Protein AF-A0A0N7JYP1-F1 (afdb_monomer_lite)

Sequence (72 aa):
MNSENSTATSAVVQVLVRLGRALRDVGRVHEELWARLERIDPNPWEELHWEPTAGGWRLYGSHLPGERSPST

Secondary structure (DSSP, 8-state):
--HHHHHHHHHHHHHHHHHHHHHHHHHHHHHHHHHHHHHH-S-TTTB-EEEEETTEEEEE-SBPPP--PPP-

Foldseek 3Di:
DPPVVVVVVVVVVVVVVVVVVVVVVVVVVVVVVVVVVCVVPVCPQQAWDWDQDPVGIDIGHDDHDDPPDPDD

Radius of gyration: 22.21 Å; chains: 1; bounding box: 52×13×63 Å

pLDDT: mean 79.25, std 13.31, range [50.62, 96.38]

Structure (mmCIF, N/CA/C/O backbone):
data_AF-A0A0N7JYP1-F1
#
_entry.id   AF-A0A0N7JYP1-F1
#
loop_
_atom_site.group_PDB
_atom_site.id
_atom_site.type_symbol
_atom_site.label_atom_id
_atom_site.label_alt_id
_atom_site.label_comp_id
_atom_site.label_asym_id
_atom_site.label_entity_id
_atom_site.label_seq_id
_atom_site.pdbx_PDB_ins_code
_atom_site.Cartn_x
_atom_site.Cartn_y
_atom_site.Cartn_z
_atom_site.occupancy
_atom_site.B_iso_or_equiv
_atom_site.auth_seq_id
_atom_site.auth_comp_id
_atom_site.auth_asym_id
_atom_site.auth_atom_id
_atom_site.pdbx_PDB_model_num
ATOM 1 N N . MET A 1 1 ? -21.700 3.129 38.195 1.00 55.44 1 MET A N 1
ATOM 2 C CA . MET A 1 1 ? -21.680 3.440 36.746 1.00 55.44 1 MET A CA 1
ATOM 3 C C . MET A 1 1 ? -20.324 3.926 36.204 1.00 55.44 1 MET A C 1
ATOM 5 O O . MET A 1 1 ? -20.266 4.274 35.037 1.00 55.44 1 MET A O 1
ATOM 9 N N . ASN A 1 2 ? -19.212 3.887 36.960 1.00 60.81 2 ASN A N 1
ATOM 10 C CA . ASN A 1 2 ? -17.907 4.369 36.454 1.00 60.81 2 ASN A CA 1
ATOM 11 C C . ASN A 1 2 ? -16.995 3.271 35.868 1.00 60.81 2 ASN A C 1
ATOM 13 O O . ASN A 1 2 ? -16.075 3.584 35.117 1.00 60.81 2 ASN A O 1
ATOM 17 N N . SER A 1 3 ? -17.236 1.994 36.183 1.00 60.62 3 SER A N 1
ATOM 18 C CA . SER A 1 3 ? -16.326 0.906 35.796 1.00 60.62 3 SER A CA 1
ATOM 19 C C . SER A 1 3 ? -16.447 0.493 34.327 1.00 60.62 3 SER A C 1
ATOM 21 O O . SER A 1 3 ? -15.423 0.249 33.696 1.00 60.62 3 SER A O 1
ATOM 23 N N . GLU A 1 4 ? -17.658 0.481 33.759 1.00 62.94 4 GLU A N 1
ATOM 24 C CA . G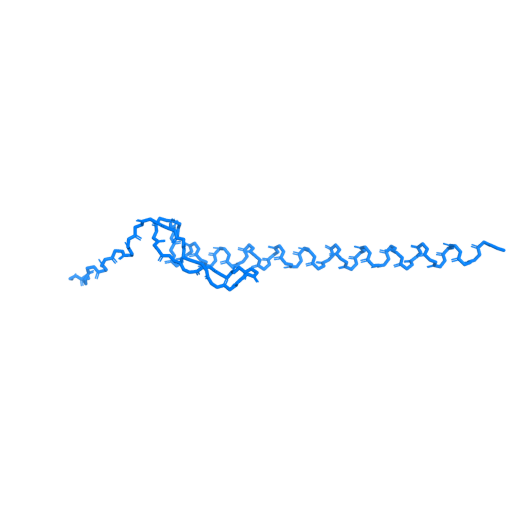LU A 1 4 ? -17.903 0.077 32.359 1.00 62.94 4 GLU A CA 1
ATOM 25 C C . GLU A 1 4 ? -17.298 1.066 31.351 1.00 62.94 4 GLU A C 1
ATOM 27 O O . GLU A 1 4 ? -16.726 0.672 30.335 1.00 62.94 4 GLU A O 1
ATOM 32 N N . ASN A 1 5 ? -17.331 2.363 31.672 1.00 61.97 5 ASN A N 1
ATOM 33 C CA . ASN A 1 5 ? -16.790 3.407 30.802 1.00 61.97 5 ASN A CA 1
ATOM 34 C C . ASN A 1 5 ? -15.246 3.384 30.759 1.00 61.97 5 ASN A C 1
ATOM 36 O O . ASN A 1 5 ? -14.624 3.660 29.730 1.00 61.97 5 ASN A O 1
ATOM 40 N N . SER A 1 6 ? -14.612 2.983 31.867 1.00 65.25 6 SER A N 1
ATOM 41 C CA . SER A 1 6 ? -13.159 2.791 31.951 1.00 65.25 6 SER A CA 1
ATOM 42 C C . SER A 1 6 ? -12.691 1.577 31.137 1.00 65.25 6 SER A C 1
ATOM 44 O O . SER A 1 6 ? -11.654 1.638 30.471 1.00 65.25 6 SER A O 1
ATOM 46 N N . THR A 1 7 ? -13.480 0.497 31.108 1.00 70.56 7 THR A N 1
ATOM 47 C CA . THR A 1 7 ? -13.145 -0.716 30.343 1.00 70.56 7 THR A CA 1
ATOM 48 C C . THR A 1 7 ? -13.275 -0.496 28.838 1.00 70.56 7 THR A C 1
ATOM 50 O O . THR A 1 7 ? -12.376 -0.880 28.090 1.00 70.56 7 THR A O 1
ATOM 53 N N . ALA A 1 8 ? -14.339 0.177 28.389 1.00 70.62 8 ALA A N 1
ATOM 54 C CA . ALA A 1 8 ? -14.530 0.515 26.977 1.00 70.62 8 ALA A CA 1
ATOM 55 C C . ALA A 1 8 ? -13.427 1.455 26.456 1.00 70.62 8 ALA A C 1
ATOM 57 O O . ALA A 1 8 ? -12.855 1.215 25.393 1.00 70.62 8 ALA A O 1
ATOM 58 N N . THR A 1 9 ? -13.054 2.470 27.244 1.00 79.25 9 THR A N 1
ATOM 59 C CA . THR A 1 9 ? -11.941 3.375 26.910 1.00 79.25 9 THR A CA 1
ATOM 60 C C . THR A 1 9 ? -10.616 2.612 26.805 1.00 79.25 9 THR A C 1
ATOM 62 O O 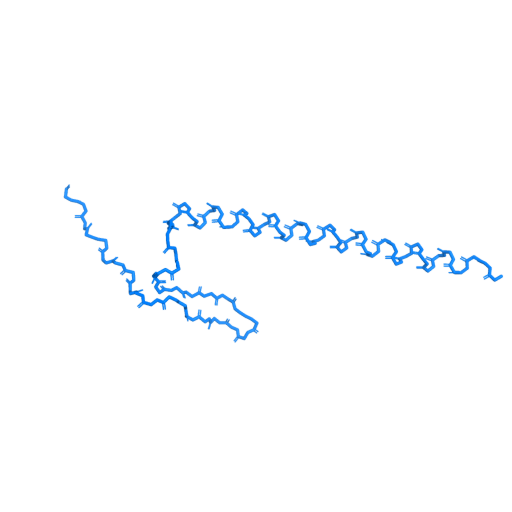. THR A 1 9 ? -9.863 2.802 25.851 1.00 79.25 9 THR A O 1
ATOM 65 N N . SER A 1 10 ? -10.351 1.683 27.731 1.00 85.12 10 SER A N 1
ATOM 66 C CA . SER A 1 10 ? -9.164 0.817 27.690 1.00 85.12 10 SER A CA 1
ATOM 67 C C . SER A 1 10 ? -9.126 -0.068 26.436 1.00 85.12 10 SER A C 1
ATOM 69 O O . SER A 1 10 ? -8.082 -0.185 25.792 1.00 85.12 10 SER A O 1
ATOM 71 N N . ALA A 1 11 ? -10.265 -0.635 26.027 1.00 90.75 11 ALA A N 1
ATOM 72 C CA . ALA A 1 11 ? -10.356 -1.455 24.820 1.00 90.75 11 ALA A CA 1
ATOM 73 C C . ALA A 1 11 ? -10.083 -0.645 23.540 1.00 90.75 11 ALA A C 1
ATOM 75 O O . ALA A 1 11 ? -9.306 -1.083 22.690 1.00 90.75 11 ALA A O 1
ATOM 76 N N . VAL A 1 12 ? -10.651 0.560 23.421 1.00 91.94 12 VAL A N 1
ATOM 77 C CA . VAL A 1 12 ? -10.406 1.455 22.275 1.00 91.94 12 VAL A CA 1
ATOM 78 C C . VAL A 1 12 ? -8.931 1.844 22.192 1.00 91.94 12 VAL A C 1
ATOM 80 O O . VAL A 1 12 ? -8.333 1.757 21.119 1.00 91.94 12 VAL A O 1
ATOM 83 N N . VAL A 1 13 ? -8.308 2.194 23.321 1.00 92.88 13 VAL A N 1
ATOM 84 C CA . VAL A 1 13 ? -6.871 2.501 23.371 1.00 92.88 13 VAL A CA 1
ATOM 85 C C . VAL A 1 13 ? -6.039 1.307 22.896 1.00 92.88 13 VAL A C 1
ATOM 87 O O . VAL A 1 13 ? -5.128 1.478 22.087 1.00 92.88 13 VAL A O 1
ATOM 90 N N . GLN A 1 14 ? -6.368 0.084 23.321 1.00 93.06 14 GLN A N 1
ATOM 91 C CA . GLN A 1 14 ? -5.660 -1.115 22.865 1.00 93.06 14 GLN A CA 1
ATOM 92 C C . GLN A 1 14 ? -5.802 -1.349 21.356 1.00 93.06 14 GLN A C 1
ATOM 94 O O . GLN A 1 14 ? -4.819 -1.705 20.701 1.00 93.06 14 GLN A O 1
ATOM 99 N N . VAL A 1 15 ? -6.994 -1.133 20.794 1.00 95.56 15 VAL A N 1
ATOM 100 C CA . VAL A 1 15 ? -7.230 -1.252 19.347 1.00 95.56 15 VAL A CA 1
ATOM 101 C C . VAL A 1 15 ? -6.410 -0.218 18.580 1.00 95.56 15 VAL A C 1
ATOM 103 O O . VAL A 1 15 ? -5.717 -0.582 17.631 1.00 95.56 15 VAL A O 1
ATOM 106 N N . LEU A 1 16 ? -6.409 1.041 19.020 1.00 95.62 16 LEU A N 1
ATOM 107 C CA . LEU A 1 16 ? -5.638 2.110 18.380 1.00 95.62 16 LEU A CA 1
ATOM 108 C C . LEU A 1 16 ? -4.128 1.848 18.437 1.00 95.62 16 LEU A C 1
ATOM 110 O O . LEU A 1 16 ? -3.427 2.054 17.448 1.00 95.62 16 LEU A O 1
ATOM 114 N N . VAL A 1 17 ? -3.621 1.324 19.556 1.00 96.25 17 VAL A N 1
ATOM 115 C CA . VAL A 1 17 ? -2.208 0.931 19.680 1.00 96.25 17 VAL A CA 1
ATOM 116 C C . VAL A 1 17 ? -1.860 -0.197 18.707 1.00 96.25 17 VAL A C 1
ATOM 118 O O . VAL A 1 17 ? -0.812 -0.145 18.060 1.00 96.25 17 VAL A O 1
ATOM 121 N N . ARG A 1 18 ? -2.724 -1.211 18.576 1.00 95.56 18 ARG A N 1
ATOM 122 C CA . ARG A 1 18 ? -2.515 -2.318 17.628 1.00 95.56 18 ARG A CA 1
ATOM 123 C C . ARG A 1 18 ? -2.551 -1.832 16.182 1.00 95.56 18 ARG A C 1
ATOM 125 O O . ARG A 1 18 ? -1.663 -2.192 15.415 1.00 95.56 18 ARG A O 1
ATOM 132 N N . LEU A 1 19 ? -3.508 -0.974 15.837 1.00 95.00 19 LEU A N 1
ATOM 133 C CA . LEU A 1 19 ? -3.600 -0.366 14.511 1.00 95.00 19 LEU A CA 1
ATOM 134 C C . LEU A 1 19 ? -2.352 0.465 14.191 1.00 95.00 19 LEU A C 1
ATOM 136 O O . LEU A 1 19 ? -1.760 0.307 13.130 1.00 95.00 19 LEU A O 1
ATOM 140 N N . GLY A 1 20 ? -1.897 1.292 15.135 1.00 96.38 20 GLY A N 1
ATOM 141 C CA . GLY A 1 20 ? -0.688 2.096 14.964 1.00 96.38 20 GLY A CA 1
ATOM 142 C C . GLY A 1 20 ? 0.586 1.263 14.780 1.00 96.38 20 GLY A C 1
ATOM 143 O O . GLY A 1 20 ? 1.504 1.707 14.094 1.00 96.38 20 GLY A O 1
ATOM 144 N N . ARG A 1 21 ? 0.655 0.059 15.368 1.00 96.25 21 ARG A N 1
ATOM 145 C CA . ARG A 1 21 ? 1.744 -0.900 15.111 1.00 96.25 21 ARG A CA 1
ATOM 146 C C . ARG A 1 21 ? 1.635 -1.506 13.716 1.00 96.25 21 ARG A C 1
ATOM 148 O O . ARG A 1 21 ? 2.604 -1.441 12.974 1.00 96.25 21 ARG A O 1
ATOM 155 N N . ALA A 1 22 ? 0.452 -1.988 13.338 1.00 95.44 22 ALA A N 1
ATOM 156 C CA . ALA A 1 22 ? 0.227 -2.574 12.019 1.00 95.44 22 ALA A CA 1
ATOM 157 C C . ALA A 1 22 ? 0.555 -1.590 10.882 1.00 95.44 22 ALA A C 1
ATOM 159 O O . ALA A 1 22 ? 1.218 -1.960 9.921 1.00 95.44 22 ALA A O 1
ATOM 160 N N . LEU A 1 23 ? 0.162 -0.319 11.017 1.00 95.31 23 LEU A N 1
ATOM 161 C CA . LEU A 1 23 ? 0.488 0.720 10.035 1.00 95.31 23 LEU A CA 1
ATOM 162 C C . LEU A 1 23 ? 1.998 0.968 9.920 1.00 95.31 23 LEU A C 1
ATOM 164 O O . LEU A 1 23 ? 2.508 1.132 8.815 1.00 95.31 23 LEU A O 1
ATOM 168 N N . ARG A 1 24 ? 2.723 0.956 11.045 1.00 95.19 24 ARG A N 1
ATOM 169 C CA . ARG A 1 24 ? 4.189 1.063 11.041 1.00 95.19 24 ARG A CA 1
ATOM 170 C C . ARG A 1 24 ? 4.852 -0.139 10.379 1.00 95.19 24 ARG A C 1
ATOM 172 O O . ARG A 1 24 ? 5.795 0.044 9.616 1.00 95.19 24 ARG A O 1
ATOM 179 N N . ASP A 1 25 ? 4.348 -1.341 10.633 1.00 95.56 25 ASP A N 1
ATOM 180 C CA . ASP A 1 25 ? 4.877 -2.557 10.019 1.00 95.56 25 ASP A CA 1
ATOM 181 C C . ASP A 1 25 ? 4.666 -2.552 8.498 1.00 95.56 25 ASP A C 1
ATOM 183 O O . ASP A 1 25 ? 5.597 -2.855 7.754 1.00 95.56 25 ASP A O 1
ATOM 187 N N . VAL A 1 26 ? 3.485 -2.130 8.028 1.00 94.19 26 VAL A N 1
ATOM 188 C CA . VAL A 1 26 ? 3.200 -1.961 6.593 1.00 94.19 26 VAL A CA 1
ATOM 189 C C . VAL A 1 26 ? 4.116 -0.909 5.967 1.00 94.19 26 VAL A C 1
ATOM 191 O O . VAL A 1 26 ? 4.689 -1.168 4.912 1.00 94.19 26 VAL A O 1
ATOM 194 N N . GLY A 1 27 ? 4.306 0.240 6.625 1.00 92.88 27 GLY A N 1
ATOM 195 C CA . GLY A 1 27 ? 5.224 1.284 6.159 1.00 92.88 27 GLY A CA 1
ATOM 196 C C . GLY A 1 27 ? 6.660 0.775 6.013 1.00 92.88 27 GLY A C 1
ATOM 197 O O . GLY A 1 27 ? 7.272 0.956 4.965 1.00 92.88 27 GLY A O 1
ATOM 198 N N . ARG A 1 28 ? 7.167 0.036 7.008 1.00 94.56 28 ARG A N 1
ATOM 199 C CA . ARG A 1 28 ? 8.511 -0.561 6.960 1.00 94.56 28 ARG A CA 1
ATOM 200 C C . ARG A 1 28 ? 8.664 -1.559 5.811 1.00 94.56 28 ARG A C 1
ATOM 202 O O . ARG A 1 28 ? 9.684 -1.560 5.131 1.00 94.56 28 ARG A O 1
ATOM 209 N N . VAL A 1 29 ? 7.669 -2.422 5.600 1.00 93.25 29 VAL A N 1
ATOM 210 C CA . VAL A 1 29 ? 7.688 -3.395 4.494 1.00 93.25 29 VAL A CA 1
ATOM 211 C C . VAL A 1 29 ? 7.637 -2.684 3.142 1.00 93.25 29 VAL A C 1
ATOM 213 O O . VAL A 1 29 ? 8.320 -3.107 2.214 1.00 93.25 29 VAL A O 1
ATOM 216 N N . HIS A 1 30 ? 6.871 -1.598 3.033 1.00 88.06 30 HIS A N 1
ATOM 217 C CA . HIS A 1 30 ? 6.808 -0.778 1.828 1.00 88.06 30 HIS A CA 1
ATOM 218 C C . HIS A 1 30 ? 8.159 -0.124 1.506 1.00 88.06 30 HIS A C 1
ATOM 220 O O . HIS A 1 30 ? 8.621 -0.228 0.375 1.00 88.06 30 HIS A O 1
ATOM 226 N N . GLU A 1 31 ? 8.827 0.476 2.495 1.00 90.81 31 GLU A N 1
ATOM 227 C CA . GLU A 1 31 ? 10.173 1.042 2.325 1.00 90.81 31 GLU A CA 1
ATOM 228 C C . GLU A 1 31 ? 11.201 -0.026 1.926 1.00 90.81 31 GLU A C 1
ATOM 230 O O . GLU A 1 31 ? 12.005 0.189 1.020 1.00 90.81 31 GLU A O 1
ATOM 235 N N . GLU A 1 32 ? 11.165 -1.202 2.560 1.00 91.69 32 GLU A N 1
ATOM 236 C CA . GLU A 1 32 ? 12.074 -2.303 2.232 1.00 91.69 32 GLU A CA 1
ATOM 237 C C . GLU A 1 32 ? 11.841 -2.838 0.813 1.00 91.69 32 GLU A C 1
ATOM 239 O O . GLU A 1 32 ? 12.797 -3.122 0.087 1.00 91.69 32 GLU A O 1
ATOM 244 N N . LEU A 1 33 ? 10.576 -2.964 0.404 1.00 86.12 33 LEU A N 1
ATOM 245 C CA . LEU A 1 33 ? 10.214 -3.334 -0.959 1.00 86.12 33 LEU A CA 1
ATOM 246 C C . LEU A 1 33 ? 10.721 -2.287 -1.954 1.00 86.12 33 LEU A C 1
ATOM 248 O O . LEU A 1 33 ? 11.326 -2.663 -2.956 1.00 86.12 33 LEU A O 1
ATOM 252 N N . TRP A 1 34 ? 10.545 -0.997 -1.655 1.00 80.44 34 TRP A N 1
ATOM 253 C CA . TRP A 1 34 ? 11.025 0.074 -2.523 1.00 80.44 34 TRP A CA 1
ATOM 254 C C . TRP A 1 34 ? 12.538 0.092 -2.668 1.00 80.44 34 TRP A C 1
ATOM 256 O O . TRP A 1 34 ? 13.029 0.111 -3.790 1.00 80.44 34 TRP A O 1
ATOM 266 N N . ALA A 1 35 ? 13.283 -0.018 -1.571 1.00 83.88 35 ALA A N 1
ATOM 267 C CA . ALA A 1 35 ? 14.742 -0.068 -1.619 1.00 83.88 35 ALA A CA 1
ATOM 268 C C . ALA A 1 35 ? 15.266 -1.280 -2.415 1.00 83.88 35 ALA A C 1
ATOM 270 O O . ALA A 1 35 ? 16.348 -1.239 -3.005 1.00 83.88 35 ALA A O 1
ATOM 271 N N . ARG A 1 36 ? 14.517 -2.392 -2.424 1.00 80.81 36 ARG A N 1
ATOM 272 C CA . ARG A 1 36 ? 14.832 -3.558 -3.263 1.00 80.81 36 ARG A CA 1
ATOM 273 C C . ARG A 1 36 ? 14.506 -3.308 -4.732 1.00 80.81 36 ARG A C 1
ATOM 275 O O . ARG A 1 36 ? 15.306 -3.704 -5.574 1.00 80.81 36 ARG A O 1
ATOM 282 N N . LEU A 1 37 ? 13.372 -2.674 -5.025 1.00 75.06 37 LEU A N 1
ATOM 283 C CA . LEU A 1 37 ? 12.971 -2.315 -6.386 1.00 75.06 37 LEU A CA 1
ATOM 284 C C . LEU A 1 37 ? 13.962 -1.327 -7.010 1.00 75.06 37 LEU A C 1
ATOM 286 O O . LEU A 1 37 ? 14.489 -1.626 -8.073 1.00 75.06 37 LEU A O 1
ATOM 290 N N . GLU A 1 38 ? 14.326 -0.258 -6.299 1.00 75.56 38 GLU A N 1
ATOM 291 C CA . GLU A 1 38 ? 15.294 0.759 -6.747 1.00 75.56 38 GLU A CA 1
ATOM 292 C C . GLU A 1 38 ? 16.680 0.168 -7.067 1.00 75.56 38 GLU A C 1
ATOM 294 O O . GLU A 1 38 ? 17.396 0.640 -7.947 1.00 75.56 38 GLU A O 1
ATOM 299 N N . ARG A 1 39 ? 17.074 -0.916 -6.384 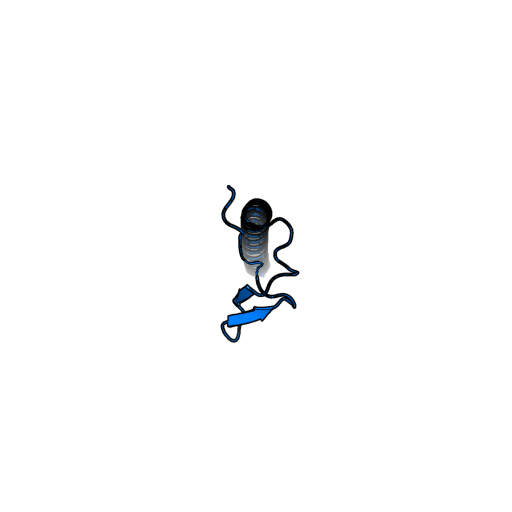1.00 74.62 39 ARG A N 1
ATOM 300 C CA . ARG A 1 39 ? 18.328 -1.630 -6.676 1.00 74.62 39 ARG A CA 1
ATOM 301 C C . ARG A 1 39 ? 18.268 -2.439 -7.973 1.00 74.62 39 ARG A C 1
ATOM 303 O O . ARG A 1 39 ? 19.305 -2.649 -8.599 1.00 74.62 39 ARG A O 1
ATOM 310 N N . ILE A 1 40 ? 17.101 -2.980 -8.312 1.00 73.06 40 ILE A N 1
ATOM 311 C CA . ILE A 1 40 ? 16.901 -3.806 -9.512 1.00 73.06 40 ILE A CA 1
ATOM 312 C C . ILE A 1 40 ? 16.707 -2.906 -10.732 1.00 73.06 40 ILE A C 1
ATOM 314 O O . ILE A 1 40 ? 17.239 -3.207 -11.799 1.00 73.06 40 ILE A O 1
ATOM 318 N N . ASP A 1 41 ? 15.983 -1.808 -10.542 1.00 65.31 41 ASP A N 1
ATOM 319 C CA . ASP A 1 41 ? 15.716 -0.787 -11.537 1.00 65.31 41 ASP A CA 1
ATOM 320 C C . ASP A 1 41 ? 15.696 0.588 -10.843 1.00 65.31 41 ASP A C 1
ATOM 322 O O . ASP A 1 41 ? 14.792 0.852 -10.047 1.00 65.31 41 ASP A O 1
ATOM 326 N N . PRO A 1 42 ? 16.693 1.455 -11.092 1.00 64.50 42 PRO A N 1
ATOM 327 C CA . PRO A 1 42 ? 16.765 2.780 -10.486 1.00 64.50 42 PRO A CA 1
ATOM 328 C C . PRO A 1 42 ? 15.752 3.776 -11.073 1.00 64.50 42 PRO A C 1
ATOM 330 O O . PRO A 1 42 ? 15.616 4.869 -10.525 1.00 64.50 42 PRO A O 1
ATOM 333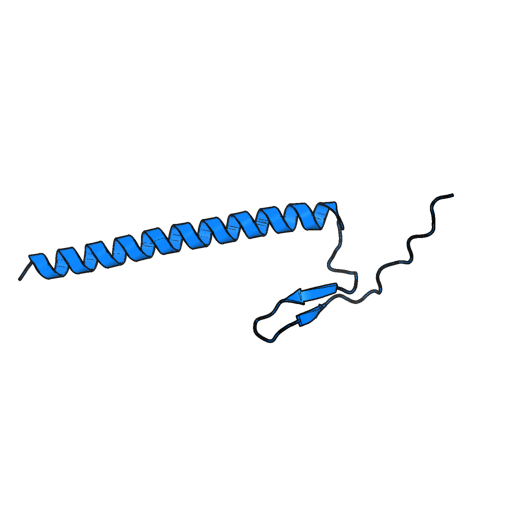 N N . ASN A 1 43 ? 15.038 3.436 -12.156 1.00 63.38 43 ASN A N 1
ATOM 334 C CA . ASN A 1 43 ? 13.971 4.272 -12.706 1.00 63.38 43 ASN A CA 1
ATOM 335 C C . ASN A 1 43 ? 12.754 3.444 -13.174 1.00 63.38 43 ASN A C 1
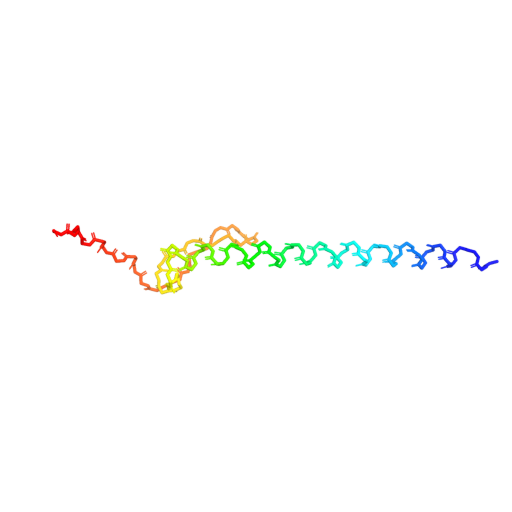ATOM 337 O O . ASN A 1 43 ? 12.363 3.509 -14.344 1.00 63.38 43 ASN A O 1
ATOM 341 N N . PRO A 1 44 ? 12.086 2.719 -12.254 1.00 59.16 44 PRO A N 1
ATOM 342 C CA . PRO A 1 44 ? 11.050 1.747 -12.606 1.00 59.16 44 PRO A CA 1
ATOM 343 C C . PRO A 1 44 ? 9.773 2.390 -13.154 1.00 59.16 44 PRO A C 1
ATOM 345 O O . PRO A 1 44 ? 8.876 1.697 -13.618 1.00 59.16 44 PRO A O 1
ATOM 348 N N . TRP A 1 45 ? 9.671 3.718 -13.096 1.00 65.62 45 TRP A N 1
ATOM 349 C CA . TRP A 1 45 ? 8.468 4.466 -13.440 1.00 65.62 45 TRP A CA 1
ATOM 350 C C . TRP A 1 45 ? 8.429 4.939 -14.897 1.00 65.62 45 TRP A C 1
ATOM 352 O O . TRP A 1 45 ? 7.356 5.305 -15.381 1.00 65.62 45 TRP A O 1
ATOM 362 N N . GLU A 1 46 ? 9.564 4.944 -15.603 1.00 67.50 46 GLU A N 1
ATOM 363 C CA . GLU A 1 46 ? 9.595 5.274 -17.034 1.00 67.50 46 GLU A CA 1
ATOM 364 C C . GLU A 1 46 ? 9.251 4.060 -17.902 1.00 67.50 46 GLU A C 1
ATOM 366 O O . GLU A 1 46 ? 8.529 4.202 -18.897 1.00 67.50 46 GLU A O 1
ATOM 371 N N . GLU A 1 47 ? 9.705 2.872 -17.494 1.00 74.31 47 GLU A N 1
ATOM 372 C CA . GLU A 1 47 ? 9.432 1.612 -18.181 1.00 74.31 47 GLU A CA 1
ATOM 373 C C . GLU A 1 47 ? 8.028 1.070 -17.871 1.00 74.31 47 GLU A C 1
ATOM 375 O O . GLU A 1 47 ? 7.463 1.263 -16.792 1.00 74.31 47 GLU A O 1
ATOM 380 N N . LEU A 1 48 ? 7.444 0.374 -18.846 1.00 81.19 48 LEU A N 1
ATOM 381 C CA . LEU A 1 48 ? 6.140 -0.266 -18.735 1.00 81.19 48 LEU A CA 1
ATOM 382 C C . LEU A 1 48 ? 6.186 -1.415 -17.720 1.00 81.19 48 LEU A C 1
ATOM 384 O O . LEU A 1 48 ? 6.889 -2.404 -17.924 1.00 81.19 48 LEU A O 1
ATOM 388 N N . HIS A 1 49 ? 5.373 -1.327 -16.668 1.00 80.00 49 HIS A N 1
ATOM 389 C CA . HIS A 1 49 ? 5.308 -2.319 -15.594 1.00 80.00 49 HIS A CA 1
ATOM 390 C C . HIS A 1 49 ? 3.878 -2.529 -15.074 1.00 80.00 49 HIS A C 1
ATOM 392 O O . HIS A 1 49 ? 2.999 -1.676 -15.205 1.00 80.00 49 HIS A O 1
ATOM 398 N N . TRP A 1 50 ? 3.630 -3.700 -14.484 1.00 82.31 50 TRP A N 1
ATOM 399 C CA . TRP A 1 50 ? 2.332 -4.063 -13.914 1.00 82.31 50 TRP A CA 1
ATOM 400 C C . TRP A 1 50 ? 2.322 -3.867 -12.399 1.00 82.31 50 TRP A C 1
ATOM 402 O O . TRP A 1 50 ? 3.134 -4.467 -11.697 1.00 82.31 50 TRP A O 1
ATOM 412 N N . GLU A 1 51 ? 1.349 -3.113 -11.888 1.00 82.69 51 GLU A N 1
ATOM 413 C CA . GLU A 1 51 ? 1.128 -2.945 -10.449 1.00 82.69 51 GLU A CA 1
ATOM 414 C C . GLU A 1 51 ? -0.194 -3.583 -9.992 1.00 82.69 51 GLU A C 1
ATOM 416 O O . GLU A 1 51 ? -1.206 -3.523 -10.707 1.00 82.69 51 GLU A O 1
ATOM 421 N N . PRO A 1 52 ? -0.228 -4.180 -8.786 1.00 82.75 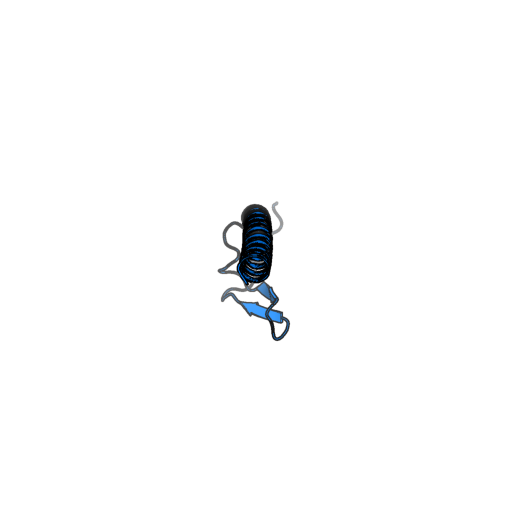52 PRO A N 1
ATOM 422 C CA . PRO A 1 52 ? -1.459 -4.659 -8.183 1.00 82.75 52 PRO A CA 1
ATOM 423 C C . PRO A 1 52 ? -2.298 -3.492 -7.645 1.00 82.75 52 PRO A C 1
ATOM 425 O O . PRO A 1 52 ? -1.826 -2.625 -6.916 1.00 82.75 52 PRO A O 1
ATOM 428 N N . THR A 1 53 ? -3.591 -3.513 -7.948 1.00 85.06 53 THR A N 1
ATOM 429 C CA . THR A 1 53 ? -4.593 -2.554 -7.472 1.00 85.06 53 THR A CA 1
ATOM 430 C C . THR A 1 53 ? -5.779 -3.297 -6.854 1.00 85.06 53 THR A C 1
ATOM 432 O O . THR A 1 53 ? -5.932 -4.508 -7.024 1.00 85.06 53 THR A O 1
ATOM 435 N N . ALA A 1 54 ? -6.680 -2.575 -6.180 1.00 87.00 54 ALA A N 1
ATOM 436 C CA . ALA A 1 54 ? -7.913 -3.163 -5.644 1.00 87.00 54 ALA A CA 1
ATOM 437 C C . ALA A 1 54 ? -8.807 -3.812 -6.727 1.00 87.00 54 ALA A C 1
ATOM 439 O O . ALA A 1 54 ? -9.622 -4.673 -6.407 1.00 87.00 54 ALA A O 1
ATOM 440 N N . GLY A 1 55 ? -8.654 -3.416 -7.997 1.00 90.62 55 GLY A N 1
ATOM 441 C CA . GLY A 1 55 ? -9.392 -3.963 -9.140 1.00 90.62 55 GLY A CA 1
ATOM 442 C C . GLY A 1 55 ? -8.647 -5.043 -9.935 1.00 90.62 55 GLY A C 1
ATOM 443 O O . GLY A 1 55 ? -9.128 -5.432 -10.995 1.00 90.62 55 GLY A O 1
ATOM 444 N N . GLY A 1 56 ? -7.481 -5.506 -9.472 1.00 89.62 56 GLY A N 1
ATOM 445 C CA . GLY A 1 56 ? -6.601 -6.414 -10.216 1.00 89.62 56 GLY A CA 1
ATOM 446 C C . GLY A 1 56 ? -5.317 -5.723 -10.673 1.00 89.62 56 GLY A C 1
ATOM 447 O O . GLY A 1 56 ? -4.848 -4.794 -10.023 1.00 89.62 56 GLY A O 1
ATOM 448 N N . TRP A 1 57 ? -4.728 -6.165 -11.780 1.00 87.88 57 TRP A N 1
ATOM 449 C CA . TRP A 1 57 ? -3.459 -5.624 -12.278 1.00 87.88 57 TRP A CA 1
ATOM 450 C C . TRP A 1 57 ? -3.683 -4.452 -13.232 1.00 87.88 57 TRP A C 1
ATOM 452 O O . TRP A 1 57 ? -4.558 -4.512 -14.097 1.00 87.88 57 TRP A O 1
ATOM 462 N N . ARG A 1 58 ? -2.878 -3.395 -13.104 1.00 86.19 58 ARG A N 1
ATOM 463 C CA . ARG A 1 58 ? -2.889 -2.249 -14.021 1.00 86.19 58 ARG A CA 1
ATOM 464 C C . ARG A 1 58 ? -1.486 -1.990 -14.567 1.00 86.19 58 ARG A C 1
ATOM 466 O O . ARG A 1 58 ? -0.508 -2.133 -13.843 1.00 86.19 58 ARG A O 1
ATOM 473 N N . LEU A 1 59 ? -1.422 -1.650 -15.853 1.00 84.19 59 LEU A N 1
ATOM 474 C CA . LEU A 1 59 ? -0.194 -1.298 -16.561 1.00 84.19 59 LEU A CA 1
ATOM 475 C C . LEU A 1 59 ? 0.089 0.196 -16.372 1.00 84.19 59 LEU A C 1
ATOM 477 O O . LEU A 1 59 ? -0.792 1.024 -16.619 1.00 84.19 59 LEU A O 1
ATOM 481 N N . TYR A 1 60 ? 1.304 0.510 -15.940 1.00 80.69 60 TYR A N 1
ATOM 482 C CA . TYR A 1 60 ? 1.835 1.854 -15.720 1.00 80.69 60 TYR A CA 1
ATOM 483 C C . TYR A 1 60 ? 3.147 2.029 -16.493 1.00 80.69 60 TYR A C 1
ATOM 485 O O . TYR A 1 60 ? 3.707 1.046 -16.970 1.00 80.69 60 TYR A O 1
ATOM 493 N N . GLY A 1 61 ? 3.619 3.271 -16.628 1.00 81.88 61 GLY A N 1
ATOM 494 C CA . GLY A 1 61 ? 4.795 3.625 -17.433 1.00 81.88 61 GLY A CA 1
ATOM 495 C C . GLY A 1 61 ? 4.442 4.067 -18.857 1.00 81.88 61 GLY A C 1
ATOM 496 O O . GLY A 1 61 ? 3.282 4.016 -19.277 1.00 81.88 61 GLY A O 1
ATOM 497 N N . SER A 1 62 ? 5.438 4.559 -19.594 1.00 77.44 62 SER A N 1
ATOM 498 C CA . SER A 1 62 ? 5.252 5.136 -20.938 1.00 77.44 62 SER A CA 1
ATOM 499 C C . SER A 1 62 ? 6.258 4.644 -21.978 1.00 77.44 62 SER A C 1
ATOM 501 O O . SER A 1 62 ? 6.001 4.791 -23.173 1.00 77.44 62 SER A O 1
ATOM 503 N N . HIS A 1 63 ? 7.355 4.017 -21.552 1.00 71.62 63 HIS A N 1
ATOM 504 C CA . HIS A 1 63 ? 8.380 3.461 -22.430 1.00 71.62 63 HIS A CA 1
ATOM 505 C C . HIS A 1 63 ? 8.401 1.937 -22.336 1.00 71.62 63 HIS A C 1
ATOM 507 O O . HIS A 1 63 ? 8.185 1.362 -21.275 1.00 71.62 63 HIS A O 1
ATOM 513 N N . LEU A 1 64 ? 8.652 1.253 -23.451 1.00 74.00 64 LEU A N 1
ATOM 514 C CA . LEU A 1 64 ? 8.941 -0.179 -23.398 1.00 74.00 64 LEU A CA 1
ATOM 515 C C . LEU A 1 64 ? 10.284 -0.391 -22.685 1.00 74.00 64 LEU A C 1
ATOM 517 O O . LEU A 1 64 ? 11.191 0.414 -22.912 1.00 74.00 64 LEU A O 1
ATOM 521 N N . PRO A 1 65 ? 10.426 -1.450 -21.865 1.00 67.19 65 PRO A N 1
ATOM 522 C CA . PRO A 1 65 ? 11.714 -1.792 -21.277 1.00 67.19 65 PRO A CA 1
ATOM 523 C C . PRO A 1 65 ? 12.748 -1.941 -22.392 1.00 67.19 65 PRO A C 1
ATOM 525 O O . PRO A 1 65 ? 12.494 -2.619 -23.395 1.00 67.19 65 PRO A O 1
ATOM 528 N N . GLY A 1 66 ? 13.880 -1.251 -22.252 1.00 67.25 66 GLY A N 1
ATOM 529 C CA . GLY A 1 66 ? 14.901 -1.228 -23.294 1.00 67.25 66 GLY A CA 1
ATOM 530 C C . GLY A 1 66 ? 15.417 -2.637 -23.591 1.00 67.25 66 GLY A C 1
ATOM 531 O O . GLY A 1 66 ? 15.608 -3.447 -22.680 1.00 67.25 66 GLY A O 1
ATOM 532 N N . GLU A 1 67 ? 15.678 -2.949 -24.865 1.00 64.00 67 GLU A N 1
ATOM 533 C CA . GLU A 1 67 ? 16.419 -4.164 -25.200 1.00 64.00 67 GLU A CA 1
ATOM 534 C C . GLU A 1 67 ? 17.782 -4.085 -24.505 1.00 64.00 67 GLU A C 1
ATOM 536 O O . GLU A 1 67 ? 18.601 -3.214 -24.809 1.00 64.00 67 GLU A O 1
ATOM 541 N N . ARG A 1 68 ? 18.039 -4.978 -23.540 1.00 58.78 68 ARG A N 1
ATOM 542 C CA . ARG A 1 68 ? 19.394 -5.158 -23.016 1.00 58.78 68 ARG A CA 1
ATOM 543 C C . ARG A 1 68 ? 20.261 -5.617 -24.182 1.00 58.78 68 ARG A C 1
ATOM 545 O O . ARG A 1 68 ? 20.259 -6.802 -24.512 1.00 58.78 68 ARG A O 1
ATOM 552 N N . SER A 1 69 ? 20.995 -4.691 -24.798 1.00 52.22 69 SER A N 1
ATOM 553 C CA . SER A 1 69 ? 22.080 -5.039 -25.712 1.00 52.22 69 SER A CA 1
ATOM 554 C C . SER A 1 69 ? 22.988 -6.035 -24.991 1.00 52.22 69 SER A C 1
ATOM 556 O O . SER A 1 69 ? 23.443 -5.725 -23.884 1.00 52.22 69 SER A O 1
ATOM 558 N N . PRO A 1 70 ? 23.235 -7.230 -25.551 1.00 54.91 70 PRO A N 1
ATOM 559 C CA . PRO A 1 70 ? 24.177 -8.157 -24.954 1.00 54.91 70 PRO A CA 1
ATOM 560 C C . PRO A 1 70 ? 25.541 -7.467 -24.907 1.00 54.91 70 PRO A C 1
ATOM 562 O O . PRO A 1 70 ? 26.096 -7.095 -25.941 1.00 54.91 70 PRO A O 1
ATOM 565 N N . SER A 1 71 ? 26.044 -7.241 -23.694 1.00 58.12 71 SER A N 1
ATOM 566 C CA . SER A 1 71 ? 27.379 -6.702 -23.460 1.00 58.12 71 SER A CA 1
ATOM 567 C C . SER A 1 71 ? 28.383 -7.587 -24.196 1.00 58.12 71 SER A C 1
ATOM 569 O O . SER A 1 71 ? 28.396 -8.800 -23.979 1.00 58.12 71 SER A O 1
ATOM 571 N N . THR A 1 72 ? 29.157 -6.992 -25.102 1.00 50.62 72 THR A N 1
ATOM 572 C CA . THR A 1 72 ? 30.246 -7.669 -25.822 1.00 50.62 72 THR A CA 1
ATOM 573 C C . THR A 1 72 ? 31.469 -7.794 -24.927 1.00 50.62 72 THR A C 1
ATOM 575 O O . THR A 1 72 ? 31.691 -6.860 -24.121 1.00 50.62 72 THR A O 1
#